Protein AF-A0A3A8LE50-F1 (afdb_monomer)

Sequence (77 aa):
MLCAPGMMIQERVALAQRLEEAELELQGAMRGLDGSPAARMRLADARTEYCAAETQALRVLGAHQALEMVEQLGAAP

pLDDT: mean 82.24, std 17.76, range [41.44, 98.62]

Solvent-accessible surface area (backbone atoms only — not comparable to full-atom values): 4319 Å² total; per-residue (Å²): 139,83,76,73,94,84,72,56,72,67,59,56,50,53,43,53,50,49,35,51,52,27,46,52,47,30,54,48,26,62,73,57,54,77,82,44,72,66,32,53,49,49,34,52,53,24,47,53,48,28,54,51,33,47,51,52,41,50,53,54,61,50,50,49,57,54,48,53,54,52,52,57,65,70,66,59,132

Mean predicted aligned error: 9.04 Å

Secondary structure (DSSP, 8-state):
----TT--HHHHHHHHHHHHHHHHHHHHHHHT--S-HHHHHHHHHHHHHHHHHHHHHHHHHHHHHHHHHHHHHHS--

Nearest PDB structures (foldseek):
  8tsh-assembly1_L  TM=9.049E-01  e=8.019E-01  Caldimonas thermodepolymerans
  6t5a-assembly1_A  TM=6.986E-01  e=6.608E-01  Human alphaherpesvirus 1
  3tul-assembly5_A  TM=8.945E-01  e=2.913E+00  Salmonella enterica subsp. enterica serovar Typhimurium
  1ez3-assembly1_A  TM=5.515E-01  e=2.560E+00  Rattus norvegicus
  3q84-assembly2_H  TM=4.203E-01  e=2.560E+00  Homo sapiens

Structure (mmCIF, N/CA/C/O backbone):
data_AF-A0A3A8LE50-F1
#
_entry.id   AF-A0A3A8LE50-F1
#
loop_
_atom_site.group_PDB
_atom_site.id
_atom_site.type_symbol
_atom_site.label_atom_id
_atom_site.label_alt_id
_atom_site.label_comp_id
_atom_site.label_asym_id
_atom_site.label_entity_id
_atom_site.label_seq_id
_atom_site.pdbx_PDB_ins_code
_atom_site.Cartn_x
_atom_site.Cartn_y
_atom_site.Cartn_z
_atom_site.occupancy
_atom_site.B_iso_or_equiv
_atom_site.auth_seq_id
_atom_site.auth_comp_id
_atom_site.auth_asym_id
_atom_site.auth_atom_id
_atom_site.pdbx_PDB_model_num
ATOM 1 N N . MET A 1 1 ? -11.162 -6.862 31.636 1.00 41.44 1 MET A N 1
ATOM 2 C CA . MET A 1 1 ? -10.640 -7.147 30.283 1.00 41.44 1 MET A CA 1
ATOM 3 C C . MET A 1 1 ? -11.775 -7.749 29.482 1.00 41.44 1 MET A C 1
ATOM 5 O O . MET A 1 1 ? -11.985 -8.950 29.541 1.00 41.44 1 MET A O 1
ATOM 9 N N . LEU A 1 2 ? -12.580 -6.900 28.850 1.00 43.66 2 LEU A N 1
ATOM 10 C CA . LEU A 1 2 ? -13.691 -7.324 28.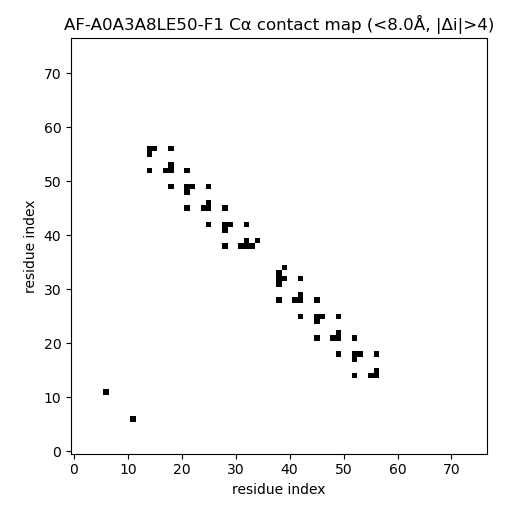006 1.00 43.66 2 LEU A CA 1
ATOM 11 C C . LEU A 1 2 ? -13.219 -7.154 26.565 1.00 43.66 2 LEU A C 1
ATOM 13 O O . LEU A 1 2 ? -13.127 -6.037 26.068 1.00 43.66 2 LEU A O 1
ATOM 17 N N . CYS A 1 3 ? -12.808 -8.256 25.944 1.00 42.69 3 CYS A N 1
ATOM 18 C CA . CYS A 1 3 ? -12.668 -8.320 24.498 1.00 42.69 3 CYS A CA 1
ATOM 19 C C . CYS A 1 3 ? -14.084 -8.411 23.924 1.00 42.69 3 CYS A C 1
ATOM 21 O O . CYS A 1 3 ? -14.810 -9.340 24.277 1.00 42.69 3 CYS A O 1
ATOM 23 N N . ALA A 1 4 ? -14.474 -7.477 23.060 1.00 44.94 4 ALA A N 1
ATOM 24 C CA . ALA A 1 4 ? -15.655 -7.657 22.225 1.00 44.94 4 ALA A CA 1
ATOM 25 C C . ALA A 1 4 ? -15.490 -8.948 21.387 1.00 44.94 4 ALA A C 1
ATOM 27 O O . ALA A 1 4 ? -14.384 -9.213 20.891 1.00 44.94 4 ALA A O 1
ATOM 28 N N . PRO A 1 5 ? -16.527 -9.790 21.239 1.00 61.66 5 PRO A N 1
ATOM 29 C CA . PRO A 1 5 ? -16.449 -10.970 20.391 1.00 61.66 5 PRO A CA 1
ATOM 30 C C . PRO A 1 5 ? -16.466 -10.513 18.927 1.00 61.66 5 PRO A C 1
ATOM 32 O O . PRO A 1 5 ? -17.504 -10.114 18.411 1.00 61.66 5 PRO A O 1
ATOM 35 N N . GLY A 1 6 ? -15.318 -10.545 18.247 1.00 60.62 6 GLY A N 1
ATOM 36 C CA . GLY A 1 6 ? -15.299 -10.213 16.819 1.00 60.62 6 GLY A CA 1
ATOM 37 C C . GLY A 1 6 ? -13.939 -10.173 16.135 1.00 60.62 6 GLY A C 1
ATOM 38 O O . GLY A 1 6 ? -13.864 -10.515 14.962 1.00 60.62 6 GLY A O 1
ATOM 39 N N . MET A 1 7 ? -12.857 -9.810 16.828 1.00 64.81 7 MET A N 1
ATOM 40 C CA . MET A 1 7 ? -11.518 -9.898 16.240 1.00 64.81 7 MET A CA 1
ATOM 41 C C . MET A 1 7 ? -10.426 -9.999 17.296 1.00 64.81 7 MET A C 1
ATOM 43 O O . MET A 1 7 ? -10.323 -9.171 18.208 1.00 64.81 7 MET A O 1
ATOM 47 N N . MET A 1 8 ? -9.571 -11.001 17.147 1.00 75.38 8 MET A N 1
ATOM 48 C CA . MET A 1 8 ? -8.398 -11.190 17.981 1.00 75.38 8 MET A CA 1
ATOM 49 C C . MET A 1 8 ? -7.329 -10.148 17.629 1.00 75.38 8 MET A C 1
ATOM 51 O O . MET A 1 8 ? -7.147 -9.775 16.473 1.00 75.38 8 MET A O 1
ATOM 55 N N . ILE A 1 9 ? -6.563 -9.702 18.630 1.00 76.50 9 ILE A N 1
ATOM 56 C CA . ILE A 1 9 ? -5.415 -8.788 18.448 1.00 76.50 9 ILE A CA 1
ATOM 57 C C . ILE A 1 9 ? -4.482 -9.277 17.329 1.00 76.50 9 ILE A C 1
ATOM 59 O O . ILE A 1 9 ? -3.985 -8.471 16.551 1.00 76.50 9 ILE A O 1
ATOM 63 N N . GLN 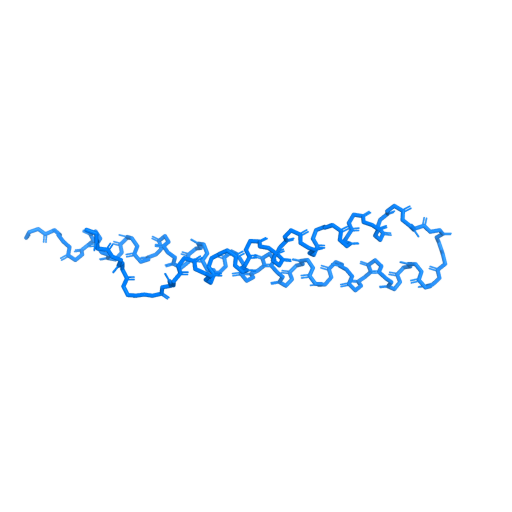A 1 10 ? -4.308 -10.595 17.216 1.00 79.88 10 GLN A N 1
ATOM 64 C CA . GLN A 1 10 ? -3.487 -11.231 16.187 1.00 79.88 10 GLN A CA 1
ATOM 65 C C . GLN A 1 10 ? -3.977 -10.943 14.765 1.00 79.88 10 GLN A C 1
ATOM 67 O O . GLN A 1 10 ? -3.171 -10.702 13.877 1.00 79.88 10 GLN A O 1
ATOM 72 N N . GLU A 1 11 ? -5.290 -10.906 14.543 1.00 79.12 11 GLU A N 1
ATOM 73 C CA . GLU A 1 11 ? -5.857 -10.641 13.219 1.00 79.12 11 GLU A CA 1
ATOM 74 C C . GLU A 1 11 ? -5.685 -9.165 12.837 1.00 79.12 11 GLU A C 1
ATOM 76 O O . GLU A 1 11 ? -5.412 -8.854 11.680 1.00 79.12 11 GLU A O 1
ATOM 81 N N . ARG A 1 12 ? -5.752 -8.249 13.814 1.00 78.81 12 ARG A N 1
ATOM 82 C CA . ARG A 1 12 ? -5.422 -6.831 13.590 1.00 78.81 12 ARG A CA 1
ATOM 83 C C . ARG A 1 12 ? -3.946 -6.632 13.254 1.00 78.81 12 ARG A C 1
ATOM 85 O O . ARG A 1 12 ? -3.638 -5.872 12.342 1.00 78.81 12 ARG A O 1
ATOM 92 N N . VAL A 1 13 ? -3.049 -7.319 13.963 1.00 85.81 13 VAL A N 1
ATOM 93 C CA . VAL A 1 13 ? -1.604 -7.277 13.684 1.00 85.81 13 VAL A CA 1
ATOM 94 C C . VAL A 1 13 ? -1.308 -7.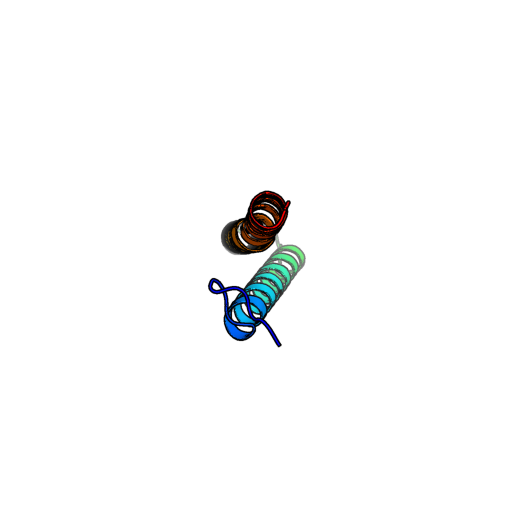841 12.296 1.00 85.81 13 VAL A C 1
ATOM 96 O O . VAL A 1 13 ? -0.600 -7.201 11.528 1.00 85.81 13 VAL A O 1
ATOM 99 N N . ALA A 1 14 ? -1.913 -8.974 11.934 1.00 89.25 14 ALA A N 1
ATOM 100 C CA . ALA A 1 14 ? -1.740 -9.579 10.616 1.00 89.25 14 ALA A CA 1
ATOM 101 C C . ALA A 1 14 ? -2.210 -8.655 9.477 1.00 89.25 14 ALA A C 1
ATOM 103 O O . ALA A 1 14 ? -1.573 -8.582 8.430 1.00 89.25 14 ALA A O 1
ATOM 104 N N . LEU A 1 15 ? -3.306 -7.919 9.680 1.00 87.81 15 LEU A N 1
ATOM 105 C CA . LEU A 1 15 ? -3.788 -6.942 8.702 1.00 87.81 15 LEU A CA 1
ATOM 106 C C . LEU A 1 15 ? -2.870 -5.736 8.559 1.00 87.81 15 LEU A C 1
ATOM 108 O O . LEU A 1 15 ? -2.615 -5.308 7.437 1.00 87.81 15 LEU A O 1
ATOM 112 N N . ALA A 1 16 ? -2.385 -5.197 9.678 1.00 88.81 16 ALA A N 1
ATOM 113 C CA . ALA A 1 16 ? -1.437 -4.091 9.664 1.00 88.81 16 ALA A CA 1
ATOM 114 C C . ALA A 1 16 ? -0.137 -4.498 8.958 1.00 88.81 16 ALA A C 1
ATOM 116 O O . ALA A 1 16 ? 0.336 -3.774 8.090 1.00 88.81 16 ALA A O 1
ATOM 117 N N . GLN A 1 17 ? 0.371 -5.693 9.266 1.00 94.06 17 GLN A N 1
ATOM 118 C CA . GLN A 1 17 ? 1.577 -6.234 8.653 1.00 94.06 17 GLN A CA 1
ATOM 119 C C . GLN A 1 17 ? 1.412 -6.436 7.145 1.00 94.06 17 GLN A C 1
ATOM 121 O O . GLN A 1 17 ? 2.261 -6.011 6.371 1.00 94.06 17 GLN A O 1
ATOM 126 N N . ARG A 1 18 ? 0.280 -6.991 6.700 1.00 94.69 18 ARG A N 1
ATOM 127 C CA . ARG A 1 18 ? 0.013 -7.144 5.265 1.00 94.69 18 ARG A CA 1
ATOM 128 C C . ARG A 1 18 ? -0.097 -5.800 4.539 1.00 94.69 18 ARG A C 1
ATOM 130 O O . ARG A 1 18 ? 0.354 -5.688 3.403 1.00 94.69 18 ARG A O 1
ATOM 137 N N . LEU A 1 19 ? -0.717 -4.796 5.162 1.00 95.00 19 LEU A N 1
ATOM 138 C CA . LEU A 1 19 ? -0.796 -3.455 4.580 1.00 95.00 19 LEU A CA 1
ATOM 139 C C . LEU A 1 19 ? 0.596 -2.822 4.455 1.00 95.00 19 LEU A C 1
ATOM 141 O O . LEU A 1 19 ? 0.909 -2.265 3.407 1.00 95.00 19 LEU A O 1
ATOM 145 N N . GLU A 1 20 ? 1.430 -2.954 5.488 1.00 95.81 20 GLU A N 1
ATOM 146 C CA . GLU A 1 20 ? 2.818 -2.482 5.484 1.00 95.81 20 GLU A CA 1
ATOM 147 C C . GLU A 1 20 ? 3.641 -3.155 4.375 1.00 95.81 20 GLU A C 1
ATOM 149 O O . GLU A 1 20 ? 4.297 -2.474 3.588 1.00 95.81 20 GLU A O 1
ATOM 154 N N . GLU A 1 21 ? 3.562 -4.482 4.257 1.00 98.00 21 GLU A N 1
ATOM 155 C CA . GLU A 1 21 ? 4.248 -5.243 3.208 1.00 98.00 21 GLU A CA 1
ATOM 156 C C . GLU A 1 21 ? 3.812 -4.798 1.805 1.00 98.00 21 GLU A C 1
ATOM 158 O O . GLU A 1 21 ? 4.654 -4.517 0.950 1.00 98.00 21 GLU A O 1
ATOM 163 N N . ALA A 1 22 ? 2.504 -4.661 1.573 1.00 98.12 22 ALA A N 1
ATOM 164 C CA . ALA A 1 22 ? 1.978 -4.217 0.285 1.00 98.12 22 ALA A CA 1
ATOM 165 C C . ALA A 1 22 ? 2.399 -2.776 -0.056 1.00 98.12 22 ALA A C 1
ATOM 167 O O . ALA A 1 22 ? 2.655 -2.459 -1.221 1.00 98.12 22 ALA A O 1
ATOM 168 N N . GLU A 1 23 ? 2.504 -1.896 0.944 1.00 98.38 23 GLU A N 1
ATOM 169 C CA . GLU A 1 23 ? 3.003 -0.535 0.752 1.00 98.38 23 GLU A CA 1
ATOM 170 C C . GLU A 1 23 ? 4.495 -0.521 0.395 1.00 98.38 23 GLU A C 1
ATOM 172 O O . GLU A 1 23 ? 4.901 0.190 -0.529 1.00 98.38 23 GLU A O 1
ATOM 177 N N . LEU A 1 24 ? 5.313 -1.328 1.075 1.00 98.62 24 LEU A N 1
ATOM 178 C CA . LEU A 1 24 ? 6.741 -1.454 0.776 1.00 98.62 24 LEU A CA 1
ATOM 179 C C . LEU A 1 24 ? 6.976 -1.975 -0.645 1.00 98.62 24 LEU A C 1
ATOM 181 O O . LEU A 1 24 ? 7.805 -1.416 -1.368 1.00 98.62 24 LEU A O 1
ATOM 185 N N . GLU A 1 25 ? 6.218 -2.985 -1.070 1.00 98.38 25 GLU A N 1
ATOM 186 C CA . GLU A 1 25 ? 6.273 -3.518 -2.434 1.00 98.38 25 GLU A CA 1
ATOM 187 C C . GLU A 1 25 ? 5.840 -2.476 -3.472 1.00 98.38 25 GLU A C 1
ATOM 189 O O . GLU A 1 25 ? 6.509 -2.295 -4.494 1.00 98.38 25 GLU A O 1
ATOM 194 N N . LEU A 1 26 ? 4.779 -1.708 -3.198 1.00 98.56 26 LEU A N 1
ATOM 195 C CA . LEU A 1 26 ? 4.353 -0.609 -4.065 1.00 98.56 26 LEU A CA 1
ATOM 196 C C . LEU A 1 26 ? 5.442 0.463 -4.198 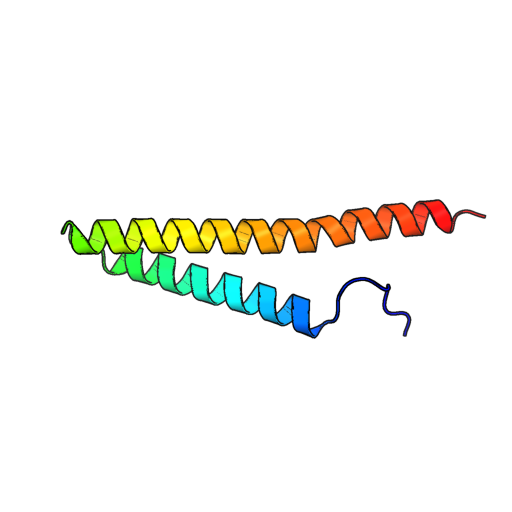1.00 98.56 26 LEU A C 1
ATOM 198 O O . LEU A 1 26 ? 5.794 0.857 -5.314 1.00 98.56 26 LEU A O 1
ATOM 202 N N . GLN A 1 27 ? 6.018 0.912 -3.082 1.00 98.56 27 GLN A N 1
ATOM 203 C CA . GLN A 1 27 ? 7.112 1.883 -3.091 1.00 98.56 27 GLN A CA 1
ATOM 204 C C . GLN A 1 27 ? 8.348 1.333 -3.818 1.00 98.56 27 GLN A C 1
ATOM 206 O O . GLN A 1 27 ? 8.999 2.061 -4.574 1.00 98.56 27 GLN A O 1
ATOM 211 N N . GLY A 1 28 ? 8.662 0.051 -3.628 1.00 98.50 28 GLY A N 1
ATOM 212 C CA . GLY A 1 28 ? 9.728 -0.652 -4.337 1.00 98.50 28 GLY A CA 1
ATOM 213 C C . GLY A 1 28 ? 9.498 -0.669 -5.847 1.00 98.50 28 GLY A C 1
ATOM 214 O O . GLY A 1 28 ? 10.385 -0.284 -6.612 1.00 98.50 28 GLY A O 1
ATOM 215 N N . ALA A 1 29 ? 8.290 -1.02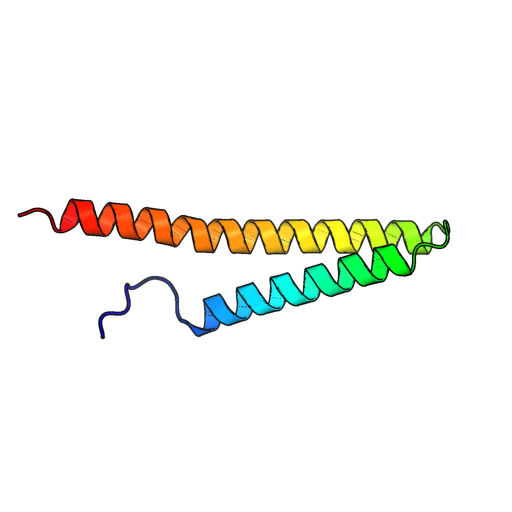0 -6.288 1.00 98.06 29 ALA A N 1
ATOM 216 C CA . ALA A 1 29 ? 7.913 -1.027 -7.697 1.00 98.06 29 ALA A CA 1
ATOM 217 C C . ALA A 1 29 ? 7.950 0.377 -8.325 1.00 98.06 29 ALA A C 1
ATOM 219 O O . ALA A 1 29 ? 8.397 0.523 -9.464 1.00 98.06 29 ALA A O 1
ATOM 220 N N . MET A 1 30 ? 7.550 1.416 -7.582 1.00 98.00 30 MET A N 1
ATOM 221 C CA . MET A 1 30 ? 7.662 2.812 -8.021 1.00 98.00 30 MET A CA 1
ATOM 222 C C . MET A 1 30 ? 9.123 3.248 -8.186 1.00 98.00 30 MET A C 1
ATOM 224 O O . MET A 1 30 ? 9.461 3.882 -9.183 1.00 98.00 30 MET A O 1
ATOM 228 N N . ARG A 1 31 ? 10.003 2.892 -7.239 1.00 98.12 31 ARG A N 1
ATOM 229 C CA . ARG A 1 31 ? 11.446 3.185 -7.329 1.00 98.12 31 ARG A CA 1
ATOM 230 C C . ARG A 1 31 ? 12.124 2.414 -8.463 1.00 98.12 31 ARG A C 1
ATOM 232 O O . ARG A 1 31 ? 13.028 2.941 -9.098 1.00 98.12 31 ARG A O 1
ATOM 239 N N . GLY A 1 32 ? 11.688 1.181 -8.718 1.00 96.88 32 GLY A N 1
ATOM 240 C CA . GLY A 1 32 ? 12.210 0.303 -9.768 1.00 96.88 32 GLY A CA 1
ATOM 241 C C . GLY A 1 32 ? 11.590 0.515 -11.152 1.00 96.88 32 GLY A C 1
ATOM 242 O O . GLY A 1 32 ? 11.695 -0.376 -12.001 1.00 96.88 32 GLY A O 1
ATOM 243 N N . LEU A 1 33 ? 10.900 1.636 -11.377 1.00 96.62 33 LEU A N 1
ATOM 244 C CA . LEU A 1 33 ? 10.255 1.938 -12.648 1.00 96.62 33 LEU A CA 1
ATOM 245 C C . LEU A 1 33 ? 11.284 2.446 -13.668 1.00 96.62 33 LEU A C 1
ATOM 247 O O . LEU A 1 33 ? 11.725 3.589 -13.615 1.00 96.62 33 LEU A O 1
ATOM 251 N N . ASP A 1 34 ? 11.629 1.595 -14.632 1.00 97.00 34 ASP A N 1
ATOM 252 C CA . ASP A 1 34 ? 12.589 1.882 -15.712 1.00 97.00 34 ASP A CA 1
ATOM 253 C C . ASP A 1 34 ? 11.916 2.097 -17.084 1.00 97.00 34 ASP A C 1
ATOM 255 O O . ASP A 1 34 ? 12.577 2.225 -18.112 1.00 97.00 34 ASP A O 1
ATOM 259 N N . GLY A 1 35 ? 10.580 2.111 -17.117 1.00 94.38 35 GLY A N 1
ATOM 260 C CA . GLY A 1 35 ? 9.792 2.227 -18.345 1.00 94.38 35 GLY A CA 1
ATOM 261 C C . GLY A 1 35 ? 9.640 0.922 -19.135 1.00 94.38 35 GLY A C 1
ATOM 262 O O . GLY A 1 35 ? 8.908 0.908 -20.128 1.00 94.38 35 GLY A O 1
ATOM 263 N N . SER A 1 36 ? 10.244 -0.188 -18.703 1.00 97.88 36 SER A N 1
ATOM 264 C CA . SER A 1 36 ? 10.043 -1.493 -19.334 1.00 97.88 36 SER A CA 1
ATOM 265 C C . SER A 1 36 ? 8.613 -2.017 -19.114 1.00 97.88 36 SER A C 1
ATOM 267 O O . SER A 1 36 ? 7.964 -1.693 -18.112 1.00 97.88 36 SER A O 1
ATOM 269 N N . PRO A 1 37 ? 8.092 -2.869 -20.019 1.00 98.12 37 PRO A N 1
ATOM 270 C CA . PRO A 1 37 ? 6.819 -3.553 -19.796 1.00 98.12 37 PRO A CA 1
ATOM 271 C C . PRO A 1 37 ? 6.793 -4.344 -18.483 1.00 98.12 37 PRO A C 1
ATOM 273 O O . PRO A 1 37 ? 5.787 -4.325 -17.781 1.00 98.12 37 PRO A O 1
ATOM 276 N N . ALA A 1 38 ? 7.914 -4.973 -18.117 1.00 97.81 38 ALA A N 1
ATOM 277 C CA . ALA A 1 38 ? 8.035 -5.741 -16.884 1.00 97.81 38 ALA A CA 1
ATOM 278 C C . ALA A 1 38 ? 7.924 -4.857 -15.633 1.00 97.81 38 ALA A C 1
ATOM 280 O O . ALA A 1 38 ? 7.224 -5.220 -14.691 1.00 97.81 38 ALA A O 1
ATOM 281 N N . ALA A 1 39 ? 8.566 -3.684 -15.619 1.00 97.69 39 ALA A N 1
ATOM 282 C CA . ALA A 1 39 ? 8.452 -2.753 -14.497 1.00 97.69 39 ALA A CA 1
ATOM 283 C C . ALA A 1 39 ? 7.045 -2.157 -14.371 1.00 97.69 39 ALA A C 1
ATOM 285 O O . ALA A 1 39 ? 6.531 -2.032 -13.262 1.00 97.69 39 ALA A O 1
ATOM 286 N N . ARG A 1 40 ? 6.380 -1.857 -15.497 1.00 98.00 40 ARG A N 1
ATOM 287 C CA . ARG A 1 40 ? 4.976 -1.416 -15.477 1.00 98.00 40 ARG A CA 1
ATOM 288 C C . ARG A 1 40 ? 4.034 -2.495 -14.948 1.00 98.00 40 ARG A C 1
ATOM 290 O O . ARG A 1 40 ? 3.115 -2.161 -14.210 1.00 98.00 40 ARG A O 1
ATOM 297 N N . MET A 1 41 ? 4.265 -3.757 -15.313 1.00 98.31 41 MET A N 1
ATOM 298 C CA . MET A 1 41 ? 3.477 -4.886 -14.814 1.00 98.31 41 MET A CA 1
ATOM 299 C C . MET A 1 41 ? 3.661 -5.053 -13.303 1.00 98.31 41 MET A C 1
ATOM 301 O O . MET A 1 41 ? 2.677 -5.022 -12.579 1.00 98.31 41 MET A O 1
ATOM 305 N N . ARG A 1 42 ? 4.911 -5.053 -12.814 1.00 98.00 42 ARG A N 1
ATOM 306 C CA . ARG A 1 42 ? 5.209 -5.077 -11.370 1.00 98.00 42 ARG A CA 1
ATOM 307 C C . ARG A 1 42 ? 4.521 -3.945 -10.603 1.00 98.00 42 ARG A C 1
ATOM 309 O O . ARG A 1 42 ? 3.970 -4.176 -9.535 1.00 98.00 42 ARG A O 1
ATOM 316 N N . LEU A 1 43 ? 4.528 -2.727 -11.149 1.00 98.44 43 LEU A N 1
ATOM 317 C CA . LEU A 1 43 ? 3.831 -1.596 -10.537 1.00 98.44 43 LEU A CA 1
ATOM 318 C C . LEU A 1 43 ? 2.308 -1.786 -10.528 1.00 98.44 43 LEU A C 1
ATOM 320 O O . LEU A 1 43 ? 1.661 -1.432 -9.546 1.00 98.44 43 LEU A O 1
ATOM 324 N N . ALA A 1 44 ? 1.728 -2.316 -11.606 1.00 98.31 44 ALA A N 1
ATOM 325 C CA . ALA A 1 44 ? 0.298 -2.602 -11.662 1.00 98.31 44 ALA A CA 1
ATOM 326 C C . ALA A 1 44 ? -0.100 -3.646 -10.609 1.00 98.31 44 ALA A C 1
ATOM 328 O O . ALA A 1 44 ? -1.031 -3.399 -9.846 1.00 98.31 44 ALA A O 1
ATOM 329 N N . ASP A 1 45 ? 0.658 -4.739 -10.512 1.00 98.31 45 ASP A N 1
ATOM 330 C CA . ASP A 1 45 ? 0.417 -5.817 -9.552 1.00 98.31 45 ASP A CA 1
ATOM 331 C C . ASP A 1 45 ? 0.533 -5.309 -8.106 1.00 98.31 45 ASP A C 1
ATOM 333 O O . ASP A 1 45 ? -0.371 -5.520 -7.296 1.00 98.31 45 ASP A O 1
ATOM 337 N N . ALA A 1 46 ? 1.589 -4.548 -7.796 1.00 98.25 46 ALA A N 1
ATOM 338 C CA . ALA A 1 46 ? 1.788 -3.974 -6.466 1.00 98.25 46 ALA A CA 1
ATOM 339 C C . ALA A 1 46 ? 0.682 -2.974 -6.082 1.00 98.25 46 ALA A C 1
ATOM 341 O O . ALA A 1 46 ? 0.232 -2.952 -4.938 1.00 98.25 46 ALA A O 1
ATOM 342 N N . ARG A 1 47 ? 0.181 -2.172 -7.037 1.00 98.44 47 ARG A N 1
ATOM 343 C CA . ARG A 1 47 ? -0.978 -1.290 -6.797 1.00 98.44 47 ARG A CA 1
ATOM 344 C C . ARG A 1 47 ? -2.241 -2.088 -6.503 1.00 98.44 47 ARG A C 1
ATOM 346 O O . ARG A 1 47 ? -3.000 -1.699 -5.620 1.00 98.44 47 ARG A O 1
ATOM 353 N N . THR A 1 48 ? -2.480 -3.174 -7.235 1.00 98.38 48 THR A N 1
ATOM 354 C CA . THR A 1 48 ? -3.635 -4.044 -6.996 1.00 98.38 48 THR A CA 1
ATOM 355 C C . THR A 1 48 ? -3.584 -4.656 -5.599 1.00 98.38 48 THR A C 1
ATOM 357 O O . THR A 1 48 ? -4.591 -4.599 -4.892 1.00 98.38 48 THR A O 1
ATOM 360 N N . GLU A 1 49 ? -2.429 -5.174 -5.175 1.00 97.19 49 GLU A N 1
ATOM 361 C CA . GLU A 1 49 ? -2.277 -5.760 -3.839 1.00 97.19 49 GLU A CA 1
ATOM 362 C C . GLU A 1 49 ? -2.412 -4.707 -2.733 1.00 97.19 49 GLU A C 1
ATOM 364 O O . GLU A 1 49 ? -3.151 -4.929 -1.775 1.00 97.19 49 GLU A O 1
A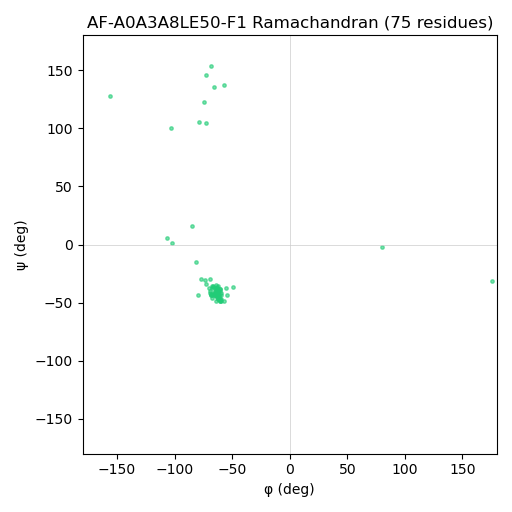TOM 369 N N . TYR A 1 50 ? -1.797 -3.529 -2.890 1.00 97.44 50 TYR A N 1
ATOM 370 C CA . TYR A 1 50 ? -1.956 -2.429 -1.937 1.00 97.44 50 TYR A CA 1
ATOM 371 C C . TYR A 1 50 ? -3.424 -2.025 -1.771 1.00 97.44 50 TYR A C 1
ATOM 373 O O . TYR A 1 50 ? -3.923 -1.975 -0.651 1.00 97.44 50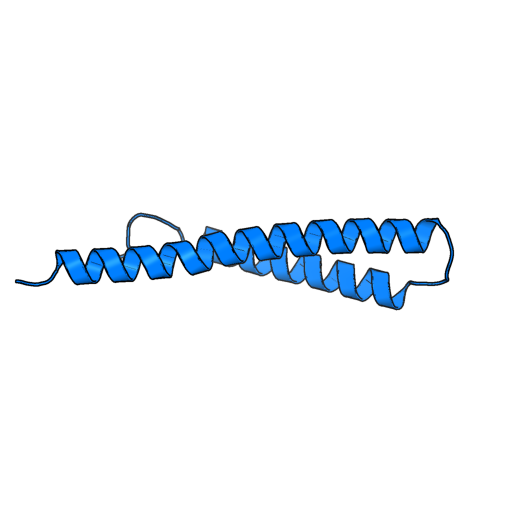 TYR A O 1
ATOM 381 N N . CYS A 1 51 ? -4.158 -1.818 -2.870 1.00 95.44 51 CYS A N 1
ATOM 382 C CA . CYS A 1 51 ? -5.581 -1.485 -2.797 1.00 95.44 51 CYS A CA 1
ATOM 383 C C . CYS A 1 51 ? -6.414 -2.602 -2.148 1.00 95.44 51 CYS A C 1
ATOM 385 O O . CYS A 1 51 ? -7.384 -2.317 -1.439 1.00 95.44 51 CYS A O 1
ATOM 387 N N . ALA A 1 52 ? -6.063 -3.872 -2.373 1.00 94.88 52 ALA A N 1
ATOM 388 C CA . ALA A 1 52 ? -6.732 -5.000 -1.733 1.00 94.88 52 ALA A CA 1
ATOM 389 C C . ALA A 1 52 ? -6.472 -5.027 -0.217 1.00 94.88 52 ALA A C 1
ATOM 391 O O . ALA A 1 52 ? -7.421 -5.168 0.561 1.00 94.88 52 ALA A O 1
ATOM 392 N N . ALA A 1 53 ? -5.217 -4.839 0.200 1.00 93.69 53 ALA A N 1
ATOM 393 C CA . ALA A 1 53 ? -4.821 -4.773 1.603 1.00 93.69 53 ALA A CA 1
ATOM 394 C C . ALA A 1 53 ? -5.448 -3.563 2.315 1.00 93.69 53 ALA A C 1
ATOM 396 O O . ALA A 1 53 ? -6.029 -3.721 3.388 1.00 93.69 53 ALA A O 1
ATOM 397 N N . GLU A 1 54 ? -5.431 -2.385 1.688 1.00 92.31 54 GLU A N 1
ATOM 398 C CA . GLU A 1 54 ? -6.060 -1.159 2.191 1.00 92.31 54 GLU A CA 1
ATOM 399 C C . GLU A 1 54 ? -7.572 -1.347 2.350 1.00 92.31 54 GLU A C 1
ATOM 401 O O . GLU A 1 54 ? -8.131 -1.066 3.408 1.00 92.31 54 GLU A O 1
ATOM 406 N N . THR A 1 55 ? -8.243 -1.915 1.344 1.00 90.81 55 THR A N 1
ATOM 407 C CA . THR A 1 55 ? -9.681 -2.214 1.417 1.00 90.81 55 THR A CA 1
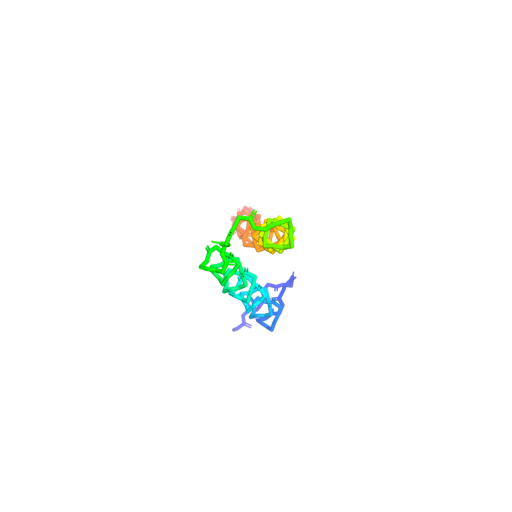ATOM 408 C C . THR A 1 55 ? -9.995 -3.174 2.563 1.00 90.81 55 THR A C 1
ATOM 410 O O . THR A 1 55 ? -10.994 -3.007 3.265 1.00 90.81 55 THR A O 1
ATOM 413 N N . GLN A 1 56 ? -9.166 -4.198 2.763 1.00 87.56 56 GLN A N 1
ATOM 414 C CA . GLN A 1 56 ? -9.356 -5.157 3.844 1.00 87.56 56 GLN A CA 1
ATOM 415 C C . GLN A 1 56 ? -9.123 -4.515 5.216 1.00 87.56 56 GLN A C 1
ATOM 417 O O . GLN A 1 56 ? -9.930 -4.725 6.123 1.00 87.56 56 GLN A O 1
ATOM 422 N N . ALA A 1 57 ? -8.081 -3.692 5.353 1.00 84.56 57 ALA A N 1
ATOM 423 C CA . ALA A 1 57 ? -7.809 -2.927 6.561 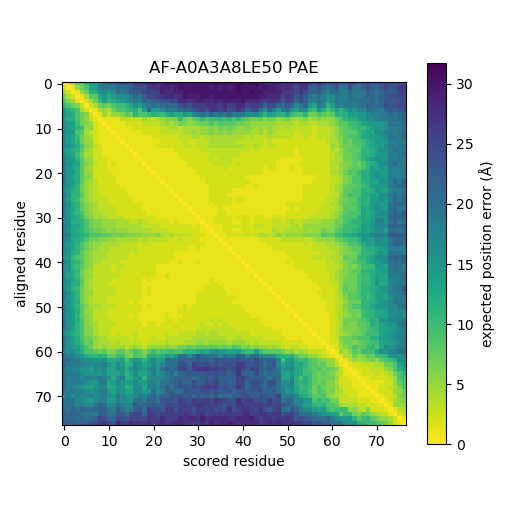1.00 84.56 57 ALA A CA 1
ATOM 424 C C . ALA A 1 57 ? -8.963 -1.963 6.872 1.00 84.56 57 ALA A C 1
ATOM 426 O O . ALA A 1 57 ? -9.489 -1.992 7.979 1.00 84.56 57 ALA A O 1
ATOM 427 N N . LEU A 1 58 ? -9.443 -1.191 5.894 1.00 81.88 58 LEU A N 1
ATOM 428 C CA . LEU A 1 58 ? -10.572 -0.269 6.054 1.00 81.88 58 LEU A CA 1
ATOM 429 C C . LEU A 1 58 ? -11.876 -0.983 6.417 1.00 81.88 58 LEU A C 1
ATOM 431 O O . LEU A 1 58 ? -12.610 -0.505 7.276 1.00 81.88 58 LEU A O 1
ATOM 435 N N . ARG A 1 59 ? -12.168 -2.143 5.814 1.00 79.62 59 ARG A N 1
ATOM 436 C CA . ARG A 1 59 ? -13.346 -2.948 6.183 1.00 79.62 59 ARG A CA 1
ATOM 437 C C . ARG A 1 59 ? -13.297 -3.380 7.641 1.00 79.62 59 ARG A C 1
ATOM 439 O O . ARG A 1 59 ? -14.318 -3.363 8.315 1.00 79.62 59 ARG A O 1
ATOM 446 N N . VAL A 1 60 ? -12.124 -3.754 8.128 1.00 74.88 60 VAL A N 1
ATOM 447 C CA . VAL A 1 60 ? -11.943 -4.255 9.491 1.00 74.88 60 VAL A CA 1
ATOM 448 C C . VAL A 1 60 ? -11.894 -3.125 10.520 1.00 74.88 60 VAL A C 1
ATOM 450 O O . VAL A 1 60 ? -12.529 -3.219 11.573 1.00 74.88 60 VAL A O 1
ATOM 453 N N . LEU A 1 61 ? -11.162 -2.056 10.207 1.00 67.50 61 LEU A N 1
ATOM 454 C CA . LEU A 1 61 ? -11.058 -0.857 11.035 1.00 67.50 61 LEU A CA 1
ATOM 455 C C . LEU A 1 61 ? -12.408 -0.117 11.088 1.00 67.50 61 LEU A C 1
ATOM 457 O O . LEU A 1 61 ? -12.802 0.349 12.152 1.00 67.50 61 LEU A O 1
ATOM 461 N N . GLY A 1 62 ? -13.170 -0.100 9.987 1.00 65.38 62 GLY A N 1
ATOM 462 C CA . GLY A 1 62 ? -14.525 0.459 9.914 1.00 65.38 62 GLY A CA 1
ATOM 463 C C . GLY A 1 62 ? -15.619 -0.427 10.529 1.00 65.38 62 GLY A C 1
ATOM 464 O O . GLY A 1 62 ? -16.589 0.093 11.077 1.00 65.38 62 GLY A O 1
ATOM 465 N N . ALA A 1 63 ? -15.468 -1.758 10.517 1.00 61.53 63 ALA A N 1
ATOM 466 C CA . ALA A 1 63 ? -16.407 -2.674 11.177 1.00 61.53 63 ALA A CA 1
ATOM 467 C C . ALA A 1 63 ? -16.352 -2.581 12.711 1.00 61.53 63 ALA A C 1
ATOM 469 O O . ALA A 1 63 ? -17.374 -2.770 13.368 1.00 61.53 63 ALA A O 1
ATOM 470 N N . HIS A 1 64 ? -15.197 -2.233 13.288 1.00 56.91 64 HIS A N 1
ATOM 471 C CA . HIS A 1 64 ? -15.098 -1.948 14.723 1.00 56.91 64 HIS A CA 1
ATOM 472 C C . HIS A 1 64 ? -15.819 -0.655 15.113 1.00 56.91 64 HIS A C 1
ATOM 474 O O . HIS A 1 64 ? -16.506 -0.637 16.126 1.00 56.91 64 HIS A O 1
ATOM 480 N N . GLN A 1 65 ? -15.726 0.400 14.298 1.00 59.62 65 GLN A N 1
ATOM 481 C CA . GLN A 1 65 ? -16.422 1.668 14.556 1.00 59.62 65 GLN A CA 1
ATOM 482 C C . GLN A 1 65 ? -17.950 1.504 14.550 1.00 59.62 65 GLN A C 1
ATOM 484 O O . GLN A 1 65 ? -18.658 2.100 15.360 1.00 59.62 65 GLN A O 1
ATOM 489 N N . ALA A 1 66 ? -18.463 0.645 13.667 1.00 59.59 66 ALA A N 1
ATOM 490 C CA . ALA A 1 66 ? -19.870 0.265 13.660 1.00 59.59 66 ALA A CA 1
ATOM 491 C C . ALA A 1 66 ? -20.249 -0.608 14.873 1.00 59.59 66 ALA A C 1
ATOM 493 O O . ALA A 1 66 ? -21.332 -0.428 15.429 1.00 59.59 66 ALA A O 1
ATOM 494 N N . LEU A 1 67 ? -19.369 -1.518 15.311 1.00 62.94 67 LEU A N 1
ATOM 495 C CA . LEU A 1 67 ? -19.583 -2.331 16.513 1.00 62.94 67 LEU A CA 1
ATOM 496 C C . LEU A 1 67 ? -19.655 -1.458 17.776 1.00 62.94 67 LEU A C 1
ATOM 498 O O . LEU A 1 67 ? -20.582 -1.614 18.560 1.00 62.94 67 LEU A O 1
ATOM 502 N N . GLU A 1 68 ? -18.757 -0.483 17.922 1.00 58.41 68 GLU A N 1
ATOM 503 C CA . GLU A 1 68 ? -18.767 0.489 19.026 1.00 58.41 68 GLU A CA 1
ATOM 504 C C . GLU A 1 68 ? -20.060 1.311 19.073 1.00 58.41 68 GLU A C 1
ATOM 506 O O . GLU A 1 68 ? -20.635 1.498 20.144 1.00 58.41 68 GLU A O 1
ATOM 511 N N . MET A 1 69 ? -20.558 1.779 17.923 1.00 65.12 69 MET A N 1
ATOM 512 C CA . MET A 1 69 ? -21.842 2.488 17.874 1.00 65.12 69 MET A CA 1
ATOM 513 C C . MET A 1 69 ? -23.011 1.594 18.311 1.00 65.12 69 MET A C 1
ATOM 515 O O . MET A 1 69 ? -23.910 2.053 19.015 1.00 65.12 69 MET A O 1
ATOM 519 N N . VAL A 1 70 ? -23.007 0.320 17.913 1.00 64.00 70 VAL A N 1
ATOM 520 C CA . VAL A 1 70 ? -24.047 -0.653 18.280 1.00 64.00 70 VAL A CA 1
ATOM 521 C C . VAL A 1 70 ? -23.978 -1.012 19.768 1.00 64.00 70 VAL A C 1
ATOM 523 O O . VAL A 1 70 ? -25.015 -1.062 20.427 1.00 64.00 70 VAL A O 1
ATOM 526 N N . GLU A 1 71 ? -22.780 -1.204 20.321 1.00 69.06 71 GLU A N 1
ATOM 527 C CA . GLU A 1 71 ? -22.583 -1.458 21.753 1.00 69.06 71 GLU A CA 1
ATOM 528 C C . GLU A 1 71 ? -23.025 -0.258 22.608 1.00 69.06 71 GLU A C 1
ATOM 530 O O . GLU A 1 71 ? -23.683 -0.443 23.632 1.00 69.06 71 GLU A O 1
ATOM 535 N N . GLN A 1 72 ? -22.761 0.976 22.167 1.00 62.19 72 GLN A N 1
ATOM 536 C CA . GLN A 1 72 ? -23.211 2.196 22.852 1.00 62.19 72 GLN A CA 1
ATOM 537 C C . GLN A 1 72 ? -24.735 2.382 22.821 1.00 62.19 72 GLN A C 1
ATOM 539 O O . GLN A 1 72 ? -25.317 2.846 23.800 1.00 62.19 72 GLN A O 1
ATOM 544 N N . LEU A 1 73 ? -25.394 2.000 21.725 1.00 66.62 73 LEU A N 1
ATOM 545 C CA . LEU A 1 73 ? -26.856 2.035 21.615 1.00 66.62 73 LEU A CA 1
ATOM 546 C C . LEU A 1 73 ? -27.538 0.927 22.434 1.00 66.62 73 LEU A C 1
ATOM 548 O O . LEU A 1 73 ? -28.647 1.134 22.917 1.00 66.62 73 LEU A O 1
ATOM 552 N N . GLY A 1 74 ? -26.885 -0.226 22.611 1.00 60.41 74 GLY A N 1
ATOM 553 C CA . GLY A 1 74 ? -27.387 -1.337 23.428 1.00 60.41 74 GLY A CA 1
ATOM 554 C C . GLY A 1 74 ? -27.149 -1.191 24.937 1.00 60.41 74 GLY A C 1
ATOM 555 O O . GLY A 1 74 ? -27.766 -1.914 25.714 1.00 60.41 74 GLY A O 1
ATOM 556 N N . ALA A 1 75 ? -26.266 -0.278 25.353 1.00 54.62 75 ALA A N 1
ATOM 557 C CA . ALA A 1 75 ? -25.910 -0.028 26.753 1.00 54.62 75 ALA A CA 1
ATOM 558 C C . ALA A 1 75 ? -26.575 1.226 27.362 1.00 54.62 75 ALA A C 1
ATOM 560 O O . ALA A 1 75 ? -26.319 1.547 28.525 1.00 54.62 75 ALA A O 1
ATOM 561 N N . ALA A 1 76 ? -27.410 1.943 26.603 1.00 50.09 76 ALA A N 1
ATOM 562 C CA . ALA A 1 76 ? -28.276 2.981 27.159 1.00 50.09 76 ALA A CA 1
ATOM 563 C C . ALA A 1 76 ? -29.331 2.335 28.095 1.00 50.09 76 ALA A C 1
ATOM 565 O O . ALA A 1 76 ? -29.858 1.282 27.733 1.00 50.09 76 ALA A O 1
ATOM 566 N N . PRO A 1 77 ? -29.595 2.904 29.292 1.00 55.28 77 PRO A N 1
ATOM 567 C CA . PRO A 1 77 ? -30.406 2.271 30.340 1.00 55.28 77 PRO A CA 1
ATOM 568 C C . PRO A 1 77 ? -31.876 2.059 29.962 1.00 55.28 77 PRO A C 1
ATOM 570 O O . PRO A 1 77 ? -32.425 2.887 29.198 1.00 55.28 77 PRO A O 1
#

Foldseek 3Di:
DDDDPDDDPVVLVVLVVQLVVLVVQLVVLVVVCPPDPVSVVSNVVSVVSNVVSVVVNCVVVVVVVVVVVVVVVVPDD

Radius of gyration: 17.92 Å; Cα contacts (8 Å, |Δi|>4): 31; chains: 1; bounding box: 43×14×50 Å